Protein AF-A0A537BJ10-F1 (afdb_monomer_lite)

Secondary structure (DSSP, 8-state):
-----HHHHHHHHHHHHTT----PPP-TTEEEE-SS-GGGTS-EEE-SSTT-EEES--HHHHHHTT-EEEE----HHHHHHHHHHHHHT--GGGS-S--HHHHHHHTTT--TT-SSS-SHHHHHHHHHH---SHHHHHHH-

Radius of gyration: 24.63 Å; chains: 1; bounding box: 65×49×51 Å

Sequence (141 aa):
EHKIEPANQWCELAQRLRGFPRHLSQHVGGFVISRGPLAELVPMENAAMPERTVIQWDKDDLEALGLLKVDVLALGMLSAIRRALHFVGMKMQDVPVEDPAVYAMIQKADTVGVFQIESRAQMSMLPRLRPENFYDLVIEV

Foldseek 3Di:
DPPPDVVNVVVVVCVVCVPPDPDDDDDAQKDWDDPDDCVVVFDWDADPDPPDIDGPDDPVRCVVVVIDIDGDDPDVVVVVVVVVCVVVVHDPVRDDQDDQVVLVCQLCLVQCVPPPQVDPVNSVCSVVQSDRHPVSVVVSD

pLDDT: mean 90.71, std 7.61, range [47.28, 98.12]

Structure (mmCIF, N/CA/C/O backbone):
data_AF-A0A537BJ10-F1
#
_entry.id   AF-A0A537BJ10-F1
#
loop_
_atom_site.group_PDB
_atom_site.id
_atom_site.type_symbol
_atom_site.label_atom_id
_atom_site.label_alt_id
_atom_site.label_comp_id
_atom_site.label_asym_id
_atom_site.label_entity_id
_atom_site.label_seq_id
_atom_site.pdbx_PDB_ins_code
_atom_site.Cartn_x
_atom_site.Cartn_y
_atom_site.Cartn_z
_atom_site.occupancy
_atom_site.B_iso_or_equiv
_atom_site.auth_seq_id
_atom_site.auth_comp_id
_atom_site.auth_asym_id
_atom_site.auth_atom_id
_atom_site.pdbx_PDB_model_num
ATOM 1 N N . GLU A 1 1 ? 44.558 32.482 -15.022 1.00 47.28 1 GLU A N 1
ATOM 2 C CA . GLU A 1 1 ? 43.928 31.145 -15.042 1.00 47.28 1 GLU A CA 1
ATOM 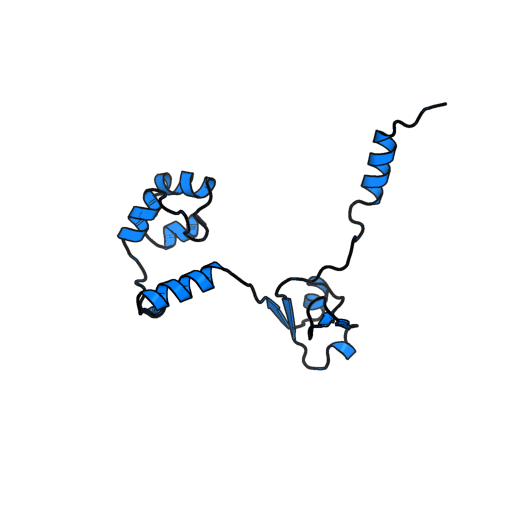3 C C . GLU A 1 1 ? 42.745 31.137 -14.082 1.00 47.28 1 GLU A C 1
ATOM 5 O O . GLU A 1 1 ? 42.942 31.294 -12.883 1.00 47.28 1 GLU A O 1
ATOM 10 N N . HIS A 1 2 ? 41.510 31.074 -14.588 1.00 60.34 2 HIS A N 1
ATOM 11 C CA . HIS A 1 2 ? 40.333 30.905 -13.730 1.00 60.34 2 HIS A CA 1
ATOM 12 C C . HIS A 1 2 ? 40.301 29.451 -13.255 1.00 60.34 2 HIS A C 1
ATOM 14 O O . HIS A 1 2 ? 39.997 28.553 -14.038 1.00 60.34 2 HIS A O 1
ATOM 20 N N . LYS A 1 3 ? 40.650 29.209 -11.986 1.00 62.62 3 LYS A N 1
ATOM 21 C CA . LYS A 1 3 ? 40.387 27.920 -11.341 1.00 62.62 3 LYS A CA 1
ATOM 22 C C . LYS A 1 3 ? 38.874 27.734 -11.333 1.00 62.62 3 LYS A C 1
ATOM 24 O O . LYS A 1 3 ? 38.181 28.428 -10.596 1.00 62.62 3 LYS A O 1
ATOM 29 N N . ILE A 1 4 ? 38.372 26.846 -12.186 1.00 63.09 4 ILE A N 1
ATOM 30 C CA . ILE A 1 4 ? 36.981 26.408 -12.120 1.00 63.09 4 ILE A CA 1
ATOM 31 C C . ILE A 1 4 ? 36.801 25.818 -10.725 1.00 63.09 4 ILE A C 1
ATOM 33 O O . ILE A 1 4 ? 37.467 24.849 -10.361 1.00 63.09 4 ILE A O 1
ATOM 37 N N . GLU A 1 5 ? 35.962 26.461 -9.919 1.00 79.06 5 GLU A N 1
ATOM 38 C CA . GLU A 1 5 ? 35.609 25.949 -8.604 1.00 79.06 5 GLU A CA 1
ATOM 39 C C . GLU A 1 5 ? 34.972 24.567 -8.793 1.00 79.06 5 GLU A C 1
ATOM 41 O O . GLU A 1 5 ? 34.015 24.457 -9.566 1.00 79.06 5 GLU A O 1
ATOM 46 N N . PRO A 1 6 ? 35.461 23.512 -8.116 1.00 82.75 6 PRO A N 1
ATOM 47 C CA . PRO A 1 6 ? 34.943 22.158 -8.294 1.00 82.75 6 PRO A CA 1
ATOM 48 C C . PRO A 1 6 ? 33.415 22.086 -8.187 1.00 82.75 6 PRO A C 1
ATOM 50 O O . PRO A 1 6 ? 32.783 21.358 -8.945 1.00 82.75 6 PRO A O 1
ATOM 53 N N . ALA A 1 7 ? 32.805 22.894 -7.313 1.00 87.25 7 ALA A N 1
ATOM 54 C CA . ALA A 1 7 ? 31.355 22.998 -7.163 1.00 87.25 7 ALA A CA 1
ATOM 55 C C . ALA A 1 7 ? 30.625 23.366 -8.471 1.00 87.25 7 ALA A C 1
ATOM 57 O O . ALA A 1 7 ? 29.598 22.767 -8.786 1.00 87.25 7 ALA A O 1
ATOM 58 N N . ASN A 1 8 ? 31.173 24.287 -9.268 1.00 90.06 8 ASN A N 1
ATOM 59 C CA . ASN A 1 8 ? 30.576 24.691 -10.544 1.00 90.06 8 ASN A CA 1
ATOM 60 C C . ASN A 1 8 ? 30.653 23.561 -11.576 1.00 90.06 8 ASN A C 1
ATOM 62 O O . ASN A 1 8 ? 29.678 23.299 -12.277 1.00 90.06 8 ASN A O 1
ATOM 66 N N . GLN A 1 9 ? 31.772 22.832 -11.601 1.00 91.31 9 GLN A N 1
ATOM 67 C CA . GLN A 1 9 ? 31.935 21.660 -12.459 1.00 91.31 9 GLN A CA 1
ATOM 68 C C . GLN A 1 9 ? 30.962 20.531 -12.073 1.00 91.31 9 GLN A C 1
ATOM 70 O O . GLN A 1 9 ? 30.352 19.913 -12.946 1.00 91.31 9 GLN A O 1
ATOM 75 N N . TRP A 1 10 ? 30.762 20.286 -10.774 1.00 93.50 10 TRP A N 1
ATOM 76 C CA . TRP A 1 10 ? 29.778 19.314 -10.284 1.00 93.50 10 TRP A CA 1
ATOM 77 C C . TRP A 1 10 ? 28.346 19.700 -10.657 1.00 93.50 10 TRP A C 1
ATOM 79 O O . TRP A 1 10 ? 27.596 18.845 -11.125 1.00 93.50 10 TRP A O 1
ATOM 89 N N . CYS A 1 11 ? 27.970 20.971 -10.496 1.00 94.69 11 CYS A N 1
ATOM 90 C CA . CYS A 1 11 ? 26.648 21.465 -10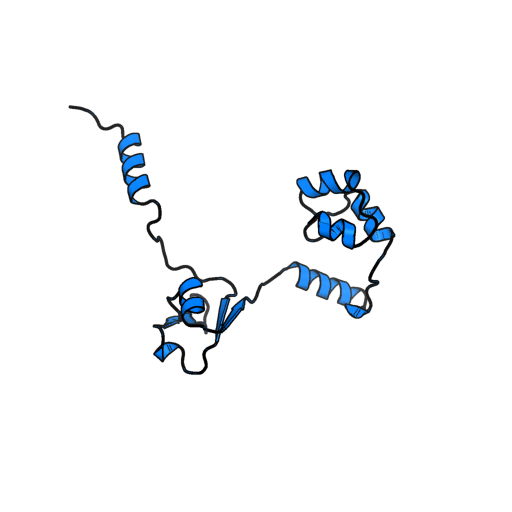.884 1.00 94.69 11 CYS A CA 1
ATOM 91 C C . CYS A 1 11 ? 26.387 21.301 -12.386 1.00 94.69 11 CYS A C 1
ATOM 93 O O . CYS A 1 11 ? 25.312 20.842 -12.768 1.00 94.69 11 CYS A O 1
ATOM 95 N N . GLU A 1 12 ? 27.365 21.622 -13.235 1.00 94.38 12 GLU A N 1
ATOM 96 C CA . GLU A 1 12 ? 27.240 21.472 -14.687 1.00 94.38 12 GLU A CA 1
ATOM 97 C C . GLU A 1 12 ? 27.059 20.000 -15.094 1.00 94.38 12 GLU A C 1
ATOM 99 O O . GLU A 1 12 ? 26.155 19.664 -15.863 1.00 94.38 12 GLU A O 1
ATOM 104 N N . LEU A 1 13 ? 27.868 19.095 -14.533 1.00 94.75 13 LEU A N 1
ATOM 105 C CA . LEU A 1 13 ? 27.743 17.656 -14.785 1.00 94.75 13 LEU A CA 1
ATOM 106 C C . LEU A 1 13 ? 26.415 17.095 -14.259 1.00 94.75 13 LEU A C 1
ATOM 108 O O . LEU A 1 13 ? 25.758 16.322 -14.956 1.00 94.75 13 LEU A O 1
ATOM 112 N N . ALA A 1 14 ? 25.984 17.509 -13.066 1.00 94.75 14 ALA A N 1
ATOM 113 C CA . ALA A 1 14 ? 24.710 17.090 -12.489 1.00 94.75 14 ALA A CA 1
ATOM 114 C C . ALA A 1 14 ? 23.517 17.551 -13.339 1.00 94.75 14 ALA A C 1
ATOM 116 O O . ALA A 1 14 ? 22.579 16.783 -13.539 1.00 94.75 14 ALA A O 1
ATOM 117 N N . GLN A 1 15 ? 23.561 18.772 -13.884 1.00 94.75 15 GLN A N 1
ATOM 118 C CA . GLN A 1 15 ? 22.527 19.268 -14.795 1.00 94.75 15 GLN A CA 1
ATOM 119 C C . GLN A 1 15 ? 22.478 18.464 -16.094 1.00 94.75 15 GLN A C 1
ATOM 121 O O . GLN A 1 15 ? 21.387 18.123 -16.544 1.00 94.75 15 GLN A O 1
ATOM 126 N N . ARG A 1 16 ? 23.635 18.102 -16.661 1.00 93.62 16 ARG A N 1
ATOM 127 C CA . ARG A 1 16 ? 23.705 17.263 -17.870 1.00 93.62 16 ARG A CA 1
ATOM 128 C C . ARG A 1 16 ? 23.182 15.844 -17.650 1.00 93.62 16 ARG A C 1
ATOM 130 O O . ARG A 1 16 ? 22.632 15.256 -18.572 1.00 93.62 16 ARG A O 1
ATOM 137 N N . LEU A 1 17 ? 23.348 15.297 -16.447 1.00 94.12 17 LEU A N 1
ATOM 138 C CA . LEU A 1 17 ? 22.878 13.953 -16.090 1.00 94.12 17 LEU A CA 1
ATOM 139 C C . LEU A 1 17 ? 21.427 13.925 -15.588 1.00 94.12 17 LEU A C 1
ATOM 141 O O . LEU A 1 17 ? 20.849 12.849 -15.430 1.00 94.12 17 LEU A O 1
ATOM 145 N N . ARG A 1 18 ? 20.818 15.084 -15.315 1.00 93.62 18 ARG A N 1
ATOM 146 C CA . ARG A 1 18 ? 19.453 15.161 -14.792 1.00 93.62 18 ARG A CA 1
ATOM 147 C C . ARG A 1 18 ? 18.461 14.618 -15.821 1.00 93.62 18 ARG A C 1
ATOM 149 O O . ARG A 1 18 ? 18.341 15.148 -16.917 1.00 93.62 18 ARG A O 1
ATOM 156 N N . GLY A 1 19 ? 17.711 13.589 -15.429 1.00 89.25 19 GLY A N 1
ATOM 157 C CA . GLY A 1 19 ? 16.721 12.933 -16.289 1.00 89.25 19 GLY A CA 1
ATOM 158 C C . GLY A 1 19 ? 17.297 11.841 -17.191 1.00 89.25 19 GLY A C 1
ATOM 159 O O . GLY A 1 19 ? 16.526 11.155 -17.855 1.00 89.25 19 GLY A O 1
ATOM 160 N N . PHE A 1 20 ? 18.618 11.628 -17.191 1.00 92.19 20 PHE A N 1
ATOM 161 C CA . PHE A 1 20 ? 19.205 10.511 -17.921 1.00 92.19 20 PHE A CA 1
ATOM 162 C C . PHE A 1 20 ? 18.823 9.179 -17.241 1.00 92.19 20 PHE A C 1
ATOM 164 O O . PHE A 1 20 ? 18.990 9.059 -16.019 1.00 92.19 20 PHE A O 1
ATOM 171 N N . PRO A 1 21 ? 18.316 8.172 -17.980 1.00 88.44 21 PRO A N 1
ATOM 172 C CA . PRO A 1 21 ? 17.949 6.884 -17.401 1.00 88.44 21 PRO A CA 1
ATOM 173 C C . PRO A 1 21 ? 19.157 6.207 -16.749 1.00 88.44 21 PRO A C 1
ATOM 175 O O . PRO A 1 21 ? 20.209 6.053 -17.367 1.00 88.44 21 PRO A O 1
ATOM 178 N N . ARG A 1 22 ? 19.016 5.791 -15.486 1.00 88.12 22 ARG A N 1
ATOM 179 C CA . ARG A 1 22 ? 20.102 5.127 -14.746 1.00 88.12 22 ARG A CA 1
ATOM 180 C C . ARG A 1 22 ? 20.126 3.615 -14.965 1.00 88.12 22 ARG A C 1
ATOM 182 O O . ARG A 1 22 ? 21.199 3.028 -15.013 1.00 88.12 22 ARG A O 1
ATOM 189 N N . HIS A 1 23 ? 18.956 2.986 -14.994 1.00 83.62 23 HIS A N 1
ATOM 190 C CA . HIS A 1 23 ? 18.768 1.548 -15.186 1.00 83.62 23 HIS A CA 1
ATOM 191 C C . HIS A 1 23 ? 17.305 1.267 -15.538 1.00 83.62 23 HIS A C 1
ATOM 193 O O . HIS A 1 23 ? 16.426 2.064 -15.204 1.00 83.62 23 HIS A O 1
ATOM 199 N N . LEU A 1 24 ? 17.052 0.116 -16.162 1.00 80.06 24 LEU A N 1
ATOM 200 C CA . LEU A 1 24 ? 15.707 -0.430 -16.311 1.00 80.06 24 LEU A CA 1
ATOM 201 C C . LEU A 1 24 ? 15.253 -0.977 -14.953 1.00 80.06 24 LEU A C 1
ATOM 203 O O . LEU A 1 24 ? 15.908 -1.835 -14.361 1.00 80.06 24 LEU A O 1
ATOM 207 N N . SER A 1 25 ? 14.163 -0.424 -14.429 1.00 78.69 25 SER A N 1
ATOM 208 C CA . SER A 1 25 ? 13.516 -0.895 -13.204 1.00 78.69 25 SER A CA 1
ATOM 209 C C . SER A 1 25 ? 12.256 -1.674 -13.549 1.00 78.69 25 SER A C 1
ATOM 211 O O . SER A 1 25 ? 11.548 -1.338 -14.492 1.00 78.69 25 SER A O 1
ATOM 213 N N . GLN A 1 26 ? 11.948 -2.690 -12.750 1.00 80.38 26 GLN A N 1
ATOM 214 C CA . GLN A 1 26 ? 10.727 -3.476 -12.907 1.00 80.38 26 GLN A CA 1
ATOM 215 C C . GLN A 1 26 ? 9.578 -2.797 -12.152 1.00 80.38 26 GLN A C 1
ATOM 217 O O . GLN A 1 26 ? 9.727 -2.448 -10.978 1.00 80.38 26 GLN A O 1
ATOM 222 N N . HIS A 1 27 ? 8.421 -2.632 -12.798 1.00 79.00 27 HIS A N 1
ATOM 223 C CA . HIS A 1 27 ? 7.218 -2.163 -12.112 1.00 79.00 27 HIS A CA 1
ATOM 224 C C . HIS A 1 27 ? 6.676 -3.274 -11.209 1.00 79.00 27 HIS A C 1
ATOM 226 O O . HIS A 1 27 ? 6.224 -4.320 -11.677 1.00 79.00 27 HIS A O 1
ATOM 232 N N . VAL A 1 28 ? 6.738 -3.060 -9.895 1.00 68.81 28 VAL A N 1
ATOM 233 C CA . VAL A 1 28 ? 6.290 -4.058 -8.922 1.00 68.81 28 VAL A CA 1
ATOM 234 C C . VAL A 1 28 ? 4.779 -4.241 -9.046 1.00 68.81 28 VAL A C 1
ATOM 236 O O . VAL A 1 28 ? 4.014 -3.318 -8.789 1.00 68.81 28 VAL A O 1
ATOM 239 N N . GLY A 1 29 ? 4.362 -5.451 -9.416 1.00 74.88 29 GLY A N 1
ATOM 240 C CA . GLY A 1 29 ? 2.953 -5.836 -9.484 1.00 74.88 29 GLY A CA 1
ATOM 241 C C . GLY A 1 29 ? 2.286 -5.630 -10.843 1.00 74.88 29 GLY A C 1
ATOM 242 O O . GLY A 1 29 ? 1.177 -6.114 -11.007 1.00 74.88 29 GLY A O 1
ATOM 243 N N . GLY A 1 30 ? 2.930 -4.991 -11.823 1.00 86.06 30 GLY A N 1
ATOM 244 C CA . GLY A 1 30 ? 2.349 -4.835 -13.160 1.00 86.06 30 GLY A CA 1
ATOM 245 C C . GLY A 1 30 ? 2.431 -6.114 -13.986 1.00 86.06 30 GLY A C 1
ATOM 246 O O . GLY A 1 30 ? 3.521 -6.637 -14.209 1.00 86.06 30 GLY A O 1
ATOM 247 N N . PHE A 1 31 ? 1.292 -6.588 -14.478 1.00 89.38 31 PHE A N 1
ATOM 248 C CA . PHE A 1 31 ? 1.194 -7.695 -15.425 1.00 89.38 31 PHE A CA 1
ATOM 249 C C . PHE A 1 31 ? 0.554 -7.220 -16.721 1.00 89.38 31 PHE A C 1
ATOM 251 O O . PHE A 1 31 ? -0.392 -6.431 -16.707 1.00 89.38 31 PHE A O 1
ATOM 258 N N . VAL A 1 32 ? 1.059 -7.735 -17.837 1.00 90.62 32 VAL A N 1
ATOM 259 C CA . VAL A 1 32 ? 0.542 -7.446 -19.175 1.00 90.62 32 VAL A CA 1
ATOM 260 C C . VAL A 1 32 ? -0.035 -8.721 -19.758 1.00 90.62 32 VAL A C 1
ATOM 262 O O . VAL A 1 32 ? 0.588 -9.781 -19.688 1.00 90.62 32 VAL A O 1
ATOM 265 N N . ILE A 1 33 ? -1.233 -8.614 -20.322 1.00 90.25 33 ILE A N 1
ATOM 266 C CA . ILE A 1 33 ? -1.945 -9.720 -20.950 1.00 90.25 33 ILE A CA 1
ATOM 267 C C . ILE A 1 33 ? -2.215 -9.341 -22.406 1.00 90.25 33 ILE A C 1
ATOM 269 O O . ILE A 1 33 ? -2.846 -8.326 -22.700 1.00 90.25 33 ILE A O 1
ATOM 273 N N . SER A 1 34 ? -1.752 -10.187 -23.321 1.00 90.75 34 SER A N 1
ATOM 274 C CA . SER A 1 34 ? -1.976 -10.074 -24.762 1.00 90.75 34 SER A CA 1
ATOM 275 C C . SER A 1 34 ? -2.748 -11.282 -25.291 1.00 90.75 34 SER A C 1
ATOM 277 O O . SER A 1 34 ? -2.774 -12.351 -24.684 1.00 90.75 34 SER A O 1
ATOM 279 N N . ARG A 1 35 ? -3.384 -11.121 -26.458 1.00 89.56 35 ARG A N 1
ATOM 280 C CA . ARG A 1 35 ? -4.119 -12.205 -27.134 1.00 89.56 35 ARG A CA 1
ATOM 281 C C . ARG A 1 35 ? -3.192 -13.297 -27.687 1.00 89.56 35 ARG A C 1
ATOM 283 O O . ARG A 1 35 ? -3.572 -14.463 -27.695 1.00 89.56 35 ARG A O 1
ATOM 290 N N . GLY A 1 36 ? -2.030 -12.900 -28.202 1.00 90.50 36 GLY A N 1
ATOM 291 C CA . GLY A 1 36 ? -0.989 -13.786 -28.731 1.00 90.50 36 GLY A CA 1
ATOM 292 C C . GLY A 1 36 ? 0.308 -13.679 -27.925 1.00 90.50 36 GLY A C 1
ATOM 293 O O . GLY A 1 36 ? 0.346 -12.924 -26.950 1.00 90.50 36 GLY A O 1
ATOM 294 N N . PRO A 1 37 ? 1.366 -14.412 -28.305 1.00 91.75 37 PRO A N 1
ATOM 295 C CA . PRO A 1 37 ? 2.648 -14.380 -27.605 1.00 91.75 37 PRO A CA 1
ATOM 296 C C . PRO A 1 37 ? 3.236 -12.962 -27.525 1.00 91.75 37 PRO A C 1
ATOM 298 O O . PRO A 1 37 ? 3.421 -12.305 -28.545 1.00 91.75 37 PRO A O 1
ATOM 301 N N . LEU A 1 38 ? 3.578 -12.492 -26.317 1.00 90.69 38 LEU A N 1
ATOM 302 C CA . LEU A 1 38 ? 4.172 -11.156 -26.120 1.00 90.69 38 LEU A CA 1
ATOM 303 C C . LEU A 1 38 ? 5.499 -10.979 -26.871 1.00 90.69 38 LEU A C 1
ATOM 305 O O . LEU A 1 38 ? 5.785 -9.884 -27.342 1.00 90.69 38 LEU A O 1
ATOM 309 N N . ALA A 1 39 ? 6.271 -12.057 -27.031 1.00 91.00 39 ALA A N 1
ATOM 310 C CA . ALA A 1 39 ? 7.550 -12.047 -27.739 1.00 91.00 39 ALA A CA 1
ATOM 311 C C . ALA A 1 39 ? 7.432 -11.701 -29.238 1.00 91.00 39 ALA A C 1
ATOM 313 O O . ALA A 1 39 ? 8.432 -11.344 -29.853 1.00 91.00 39 ALA A O 1
ATOM 314 N N . GLU A 1 40 ? 6.234 -11.792 -29.830 1.00 92.25 40 GLU A N 1
ATOM 315 C CA . GLU A 1 40 ? 5.976 -11.339 -31.206 1.00 92.25 40 GLU A CA 1
ATOM 316 C C . GLU A 1 40 ? 5.745 -9.821 -31.293 1.00 92.25 40 GLU A C 1
ATOM 318 O O . GLU A 1 40 ? 5.826 -9.248 -32.377 1.00 92.25 40 GLU A O 1
ATOM 323 N N . LEU A 1 41 ? 5.458 -9.167 -30.161 1.00 88.69 41 LEU A N 1
ATOM 324 C CA . LEU A 1 41 ? 5.165 -7.735 -30.074 1.00 88.69 41 LEU A CA 1
ATOM 325 C C . LEU A 1 41 ? 6.362 -6.940 -29.548 1.00 88.69 41 LEU A C 1
ATOM 327 O O . LEU A 1 41 ? 6.682 -5.884 -30.087 1.00 88.69 41 LEU A O 1
ATOM 331 N N . VAL A 1 42 ? 7.021 -7.442 -28.499 1.00 90.75 42 VAL A N 1
ATOM 332 C CA . VAL A 1 42 ? 8.086 -6.735 -27.780 1.00 90.75 42 VAL A CA 1
ATOM 333 C C . VAL A 1 42 ? 9.167 -7.708 -27.303 1.00 90.75 42 VAL A C 1
ATOM 335 O O . VAL A 1 42 ? 8.844 -8.813 -26.858 1.00 90.75 42 VAL A O 1
ATOM 338 N N . PRO A 1 43 ? 10.456 -7.317 -27.343 1.00 91.12 43 PRO A N 1
ATOM 339 C CA . PRO A 1 43 ? 11.517 -8.091 -26.717 1.00 91.12 43 PRO A CA 1
ATOM 340 C C . PRO A 1 43 ? 11.236 -8.342 -25.232 1.00 91.12 43 PRO A C 1
ATOM 342 O O . PRO A 1 43 ? 10.864 -7.434 -24.484 1.00 91.12 43 PRO A O 1
ATOM 345 N N . MET A 1 44 ? 11.448 -9.589 -24.817 1.00 91.12 44 MET A N 1
ATOM 346 C CA . MET A 1 44 ? 11.302 -10.032 -23.435 1.00 91.12 44 MET A CA 1
ATOM 347 C C . MET A 1 44 ? 12.669 -10.387 -22.857 1.00 91.12 44 MET A C 1
ATOM 349 O O . MET A 1 44 ? 13.512 -10.961 -23.547 1.00 91.12 44 MET A O 1
ATOM 353 N N . GLU A 1 45 ? 12.867 -10.103 -21.577 1.00 90.50 45 GLU A N 1
ATOM 354 C CA . GLU A 1 45 ? 14.058 -10.505 -20.830 1.00 90.50 45 GLU A CA 1
ATOM 355 C C . GLU A 1 45 ? 13.676 -11.204 -19.525 1.00 90.50 45 GLU A C 1
ATOM 357 O O . GLU A 1 45 ? 12.573 -11.026 -19.000 1.00 90.50 45 GLU A O 1
ATOM 362 N N . ASN A 1 46 ? 14.588 -12.017 -18.992 1.00 91.12 46 ASN A N 1
ATOM 363 C CA . ASN A 1 46 ? 14.385 -12.641 -17.690 1.00 91.12 46 ASN A CA 1
ATOM 364 C C . ASN A 1 46 ? 14.435 -11.576 -16.594 1.00 91.12 46 ASN A C 1
ATOM 366 O O . ASN A 1 46 ? 15.364 -10.771 -16.527 1.00 91.12 46 ASN A O 1
ATOM 370 N N . ALA A 1 47 ? 13.441 -11.600 -15.714 1.00 87.81 47 ALA A N 1
ATOM 371 C CA . ALA A 1 47 ? 13.408 -10.742 -14.547 1.00 87.81 47 ALA A CA 1
ATOM 372 C C . ALA A 1 47 ? 14.432 -11.211 -13.499 1.00 87.81 47 ALA A C 1
ATOM 374 O O . ALA A 1 47 ? 14.961 -12.320 -13.545 1.00 87.81 47 ALA A O 1
ATOM 375 N N . ALA A 1 48 ? 14.658 -10.374 -12.487 1.00 85.94 48 ALA A N 1
ATOM 376 C CA . ALA A 1 48 ? 15.551 -10.705 -11.372 1.00 85.94 48 ALA A CA 1
ATOM 377 C C . ALA A 1 48 ? 15.047 -11.893 -10.526 1.00 85.94 48 ALA A C 1
ATOM 379 O O . ALA A 1 48 ? 15.838 -12.584 -9.887 1.00 85.94 48 ALA A O 1
ATOM 380 N N . MET A 1 49 ? 13.730 -12.118 -10.499 1.00 85.94 49 MET A N 1
ATOM 381 C CA . MET A 1 49 ? 13.114 -13.245 -9.803 1.00 85.94 49 MET A CA 1
ATOM 382 C C . MET A 1 49 ? 13.015 -14.454 -10.749 1.00 85.94 49 MET A C 1
ATOM 384 O O . MET A 1 49 ? 12.565 -14.269 -11.881 1.00 85.94 49 MET A O 1
ATOM 388 N N . PRO A 1 50 ? 13.370 -15.676 -10.301 1.00 89.62 50 PRO A N 1
ATOM 389 C CA . PRO A 1 50 ? 13.252 -16.881 -11.120 1.00 89.62 50 PRO A CA 1
ATOM 390 C C . PRO A 1 50 ? 11.840 -17.082 -11.677 1.00 89.62 50 PRO A C 1
ATOM 392 O O . PRO A 1 50 ? 10.858 -16.717 -11.025 1.00 89.62 50 PRO A O 1
ATOM 395 N N . GLU A 1 51 ? 11.755 -17.693 -12.861 1.00 90.00 51 GLU A N 1
ATOM 396 C CA . GLU A 1 51 ? 10.491 -18.006 -13.550 1.00 90.00 51 GLU A CA 1
ATOM 397 C C . GLU A 1 51 ? 9.630 -16.772 -13.881 1.00 90.00 51 GLU A C 1
ATOM 399 O O . GLU A 1 51 ? 8.406 -16.857 -13.991 1.00 90.00 51 GLU A O 1
ATOM 404 N N . ARG A 1 52 ? 10.252 -15.596 -14.025 1.00 89.38 52 ARG A N 1
ATOM 405 C CA . ARG A 1 52 ? 9.573 -14.367 -14.445 1.00 89.38 52 ARG A CA 1
ATOM 406 C C . ARG A 1 52 ? 10.300 -13.699 -15.598 1.00 89.38 52 ARG A C 1
ATOM 408 O O . ARG A 1 52 ? 11.526 -13.696 -15.665 1.00 89.38 52 ARG A O 1
ATOM 415 N N . THR A 1 53 ? 9.520 -13.064 -16.460 1.00 91.25 53 THR A N 1
ATOM 416 C CA . THR A 1 53 ? 9.996 -12.265 -17.589 1.00 91.25 53 THR A CA 1
ATOM 417 C C . THR A 1 53 ? 9.418 -10.862 -17.515 1.00 91.25 53 THR A C 1
ATOM 419 O O . THR A 1 53 ? 8.305 -10.682 -17.016 1.00 91.25 53 THR A O 1
ATOM 422 N N . VAL A 1 54 ? 10.137 -9.885 -18.053 1.00 91.81 54 VAL A N 1
ATOM 423 C CA . VAL A 1 54 ? 9.657 -8.512 -18.226 1.00 91.81 54 VAL A CA 1
ATOM 424 C C . VAL A 1 54 ? 9.760 -8.082 -19.685 1.00 91.81 54 VAL A C 1
ATOM 426 O O . VAL A 1 54 ? 10.540 -8.638 -20.458 1.00 91.81 54 VAL A O 1
ATOM 429 N N . ILE A 1 55 ? 8.935 -7.108 -20.052 1.00 91.50 55 ILE A N 1
ATOM 430 C CA . ILE A 1 55 ? 8.969 -6.430 -21.350 1.00 91.50 55 ILE A CA 1
ATOM 431 C C . ILE A 1 55 ? 9.647 -5.067 -21.187 1.00 91.50 55 ILE A C 1
ATOM 433 O O . ILE A 1 55 ? 9.700 -4.534 -20.079 1.00 91.50 55 ILE A O 1
ATOM 437 N N . GLN A 1 56 ? 10.142 -4.497 -22.284 1.00 89.12 56 GLN A N 1
ATOM 438 C CA . GLN A 1 56 ? 10.881 -3.225 -22.247 1.00 89.12 56 GLN A CA 1
ATOM 439 C C . GLN A 1 56 ? 9.999 -1.971 -22.338 1.00 89.12 56 GLN A C 1
ATOM 441 O O . GLN A 1 56 ? 10.489 -0.873 -22.092 1.00 89.12 56 GLN A O 1
ATOM 446 N N . TRP A 1 57 ? 8.725 -2.133 -22.694 1.00 89.12 57 TRP A N 1
ATOM 447 C CA . TRP A 1 57 ? 7.762 -1.038 -22.801 1.00 89.12 57 TRP A CA 1
ATOM 448 C C . TRP A 1 57 ? 7.265 -0.568 -21.441 1.00 89.12 57 TRP A C 1
ATOM 450 O O . TRP A 1 57 ? 7.078 -1.371 -20.520 1.00 89.12 57 TRP A O 1
ATOM 460 N N . ASP A 1 58 ? 7.032 0.737 -21.336 1.00 85.94 58 ASP A N 1
ATOM 461 C CA . ASP A 1 58 ? 6.474 1.345 -20.136 1.00 85.94 58 ASP A CA 1
ATOM 462 C C . ASP A 1 58 ? 4.934 1.376 -20.162 1.00 85.94 58 ASP A C 1
ATOM 464 O O . ASP A 1 58 ? 4.275 0.750 -20.992 1.00 85.94 58 ASP A O 1
ATOM 468 N N . LYS A 1 59 ? 4.330 2.052 -19.181 1.00 84.06 59 LYS A N 1
ATOM 469 C CA . LYS A 1 59 ? 2.871 2.130 -19.057 1.00 84.06 59 LYS A CA 1
ATOM 470 C C . LYS A 1 59 ? 2.229 2.829 -20.263 1.00 84.06 59 LYS A C 1
ATOM 472 O O . LYS A 1 59 ? 1.162 2.392 -20.692 1.00 84.06 59 LYS A O 1
ATOM 477 N N . ASP A 1 60 ? 2.844 3.896 -20.758 1.00 85.69 60 ASP A N 1
ATOM 478 C CA . ASP A 1 60 ? 2.250 4.754 -21.780 1.00 85.69 60 ASP A CA 1
ATOM 479 C C . ASP A 1 60 ? 2.294 4.044 -23.143 1.00 85.69 60 ASP A C 1
ATOM 481 O O . ASP A 1 60 ? 1.317 4.073 -23.896 1.00 85.69 60 ASP A O 1
ATOM 485 N N . ASP A 1 61 ? 3.366 3.289 -23.404 1.00 88.31 61 ASP A N 1
ATOM 486 C CA . ASP A 1 61 ? 3.476 2.391 -24.560 1.00 88.31 61 ASP A CA 1
ATOM 487 C C . ASP A 1 61 ? 2.372 1.315 -24.565 1.00 88.31 61 ASP A C 1
ATOM 489 O O . ASP A 1 61 ? 1.736 1.050 -25.590 1.00 88.31 61 ASP A O 1
ATOM 493 N N . LEU A 1 62 ? 2.114 0.689 -23.410 1.00 86.56 62 LEU A N 1
ATOM 494 C CA . LEU A 1 62 ? 1.083 -0.346 -23.270 1.00 86.56 62 LEU A CA 1
ATOM 495 C C . LEU A 1 62 ? -0.326 0.194 -23.518 1.00 86.56 62 LEU A C 1
ATOM 497 O O . LEU A 1 62 ? -1.146 -0.481 -24.149 1.00 86.56 62 LEU A O 1
ATOM 501 N N . GLU A 1 63 ? -0.601 1.401 -23.024 1.00 85.00 63 GLU A N 1
ATOM 502 C CA . GLU A 1 63 ? -1.875 2.086 -23.220 1.00 85.00 63 GLU A CA 1
ATOM 503 C C . GLU A 1 63 ? -2.082 2.454 -24.695 1.00 85.00 63 GLU A C 1
ATOM 505 O O . GLU A 1 63 ? -3.148 2.177 -25.249 1.00 85.00 63 GLU A O 1
ATOM 510 N N . ALA A 1 64 ? -1.045 2.968 -25.366 1.00 87.69 64 ALA A N 1
ATOM 511 C CA . ALA A 1 64 ? -1.091 3.297 -26.792 1.00 87.69 64 ALA A CA 1
ATOM 512 C C . ALA A 1 64 ? -1.386 2.076 -27.685 1.00 87.69 64 ALA A C 1
ATOM 514 O O . ALA A 1 64 ? -2.028 2.205 -28.729 1.00 87.69 64 ALA A O 1
ATOM 515 N N . LEU A 1 65 ? -0.950 0.885 -27.266 1.00 86.94 65 LEU A N 1
ATOM 516 C CA . LEU A 1 65 ? -1.186 -0.378 -27.970 1.00 86.94 65 LEU A CA 1
ATOM 517 C C . LEU A 1 65 ? -2.495 -1.076 -27.569 1.00 86.94 65 LEU A C 1
ATOM 519 O O . LEU A 1 65 ? -2.829 -2.120 -28.134 1.00 86.94 65 LEU A O 1
ATOM 523 N N . GLY A 1 66 ? -3.239 -0.525 -26.604 1.00 85.81 66 GLY A N 1
ATOM 524 C CA . GLY A 1 66 ? -4.485 -1.111 -26.108 1.00 85.81 66 GLY A CA 1
ATOM 525 C C . GLY A 1 66 ? -4.289 -2.465 -25.421 1.00 85.81 66 GLY A C 1
ATOM 526 O O . GLY A 1 66 ? -5.184 -3.314 -25.461 1.00 85.81 66 GLY A O 1
ATOM 527 N N . LEU A 1 67 ? -3.116 -2.701 -24.826 1.00 88.75 67 LEU A N 1
ATOM 528 C CA . LEU A 1 67 ? -2.827 -3.941 -24.112 1.00 88.75 67 LEU A CA 1
ATOM 529 C C . LEU A 1 67 ? -3.470 -3.934 -22.723 1.00 88.75 67 LEU A C 1
ATOM 531 O O . LEU A 1 67 ? -3.503 -2.919 -22.026 1.00 88.75 67 LEU A O 1
ATOM 535 N N . LEU A 1 68 ? -3.969 -5.097 -22.296 1.00 89.12 68 LEU A N 1
ATOM 536 C CA . LEU A 1 68 ? -4.561 -5.234 -20.973 1.00 89.12 68 LEU A CA 1
ATOM 537 C C . LEU A 1 68 ? -3.451 -5.249 -19.920 1.00 89.12 68 LEU A C 1
ATOM 539 O O . LEU A 1 68 ? -2.623 -6.161 -19.886 1.00 89.12 68 LEU A O 1
ATOM 543 N N . LYS A 1 69 ? -3.487 -4.262 -19.027 1.00 88.62 69 LYS A N 1
ATOM 544 C CA . LYS A 1 69 ? -2.620 -4.172 -17.853 1.00 88.62 69 LYS A CA 1
ATOM 545 C C . LYS A 1 69 ? -3.411 -4.502 -16.589 1.00 88.62 69 LYS A C 1
ATOM 547 O O . LYS A 1 69 ? -4.507 -3.981 -16.389 1.00 88.62 69 LYS A O 1
ATOM 552 N N . VAL A 1 70 ? -2.833 -5.320 -15.715 1.00 88.75 70 VAL A N 1
ATOM 553 C CA . VAL A 1 70 ? -3.366 -5.609 -14.377 1.00 88.75 70 VAL A CA 1
ATOM 554 C C . VAL A 1 70 ? -2.293 -5.321 -13.337 1.00 88.75 70 VAL A C 1
ATOM 556 O O . VAL A 1 70 ? -1.205 -5.886 -13.405 1.00 88.75 70 VAL A O 1
ATOM 559 N N . ASP A 1 71 ? -2.614 -4.483 -12.351 1.00 88.38 71 ASP A N 1
ATOM 560 C CA . ASP A 1 71 ? -1.726 -4.211 -11.222 1.00 88.38 71 ASP A CA 1
ATOM 561 C C . ASP A 1 71 ? -2.104 -5.079 -10.015 1.00 88.38 71 ASP A C 1
ATOM 563 O O . ASP A 1 71 ? -3.181 -4.965 -9.431 1.00 88.38 71 ASP A O 1
ATOM 567 N N . VAL A 1 72 ? -1.187 -5.959 -9.625 1.00 86.69 72 VAL A N 1
ATOM 568 C CA . VAL A 1 72 ? -1.274 -6.816 -8.444 1.00 86.69 72 VAL A CA 1
ATOM 569 C C . VAL A 1 72 ? -0.559 -6.122 -7.291 1.00 86.69 72 VAL A C 1
ATOM 571 O O . VAL A 1 72 ? 0.647 -6.274 -7.079 1.00 86.69 72 VAL A O 1
ATOM 574 N N . LEU A 1 73 ? -1.326 -5.339 -6.537 1.00 88.19 73 LEU A N 1
ATOM 575 C CA . LEU A 1 73 ? -0.823 -4.590 -5.391 1.00 88.19 73 LEU A CA 1
ATOM 576 C C . LEU A 1 73 ? -0.754 -5.477 -4.142 1.00 88.19 73 LEU A C 1
ATOM 578 O O . LEU A 1 73 ? -1.753 -6.030 -3.681 1.00 88.19 73 LEU A O 1
ATOM 582 N N . ALA A 1 74 ? 0.433 -5.571 -3.546 1.00 85.81 74 ALA A N 1
ATOM 583 C CA . ALA A 1 74 ? 0.637 -6.271 -2.283 1.00 85.81 74 ALA A CA 1
ATOM 584 C C . ALA A 1 74 ? 0.327 -5.347 -1.091 1.00 85.81 74 ALA A C 1
ATOM 586 O O . ALA A 1 74 ? 1.231 -4.834 -0.431 1.00 85.81 74 ALA A O 1
ATOM 587 N N . LEU A 1 75 ? -0.960 -5.125 -0.799 1.00 91.81 75 LEU A N 1
ATOM 588 C CA . LEU A 1 75 ? -1.367 -4.302 0.342 1.00 91.81 75 LEU A CA 1
ATOM 589 C C . LEU A 1 75 ? -1.338 -5.116 1.647 1.00 91.81 75 LEU A C 1
ATOM 591 O O . LEU A 1 75 ? -2.203 -5.959 1.900 1.00 91.81 75 LEU A O 1
ATOM 595 N N . GLY A 1 76 ? -0.349 -4.845 2.504 1.00 93.00 76 GLY A N 1
ATOM 596 C CA . GLY A 1 76 ? -0.141 -5.568 3.767 1.00 93.00 76 GLY A CA 1
ATOM 597 C C . GLY A 1 76 ? -1.365 -5.576 4.692 1.00 93.00 76 GLY A C 1
ATOM 598 O O . GLY A 1 76 ? -1.640 -6.591 5.338 1.00 93.00 76 GLY A O 1
ATOM 599 N N . MET A 1 77 ? -2.156 -4.498 4.684 1.00 94.56 77 MET A N 1
ATOM 600 C CA . MET A 1 77 ? -3.362 -4.389 5.510 1.00 94.56 77 MET A CA 1
ATOM 601 C C . MET A 1 77 ? -4.468 -5.364 5.118 1.00 94.56 77 MET A C 1
ATOM 603 O O . MET A 1 77 ? -5.134 -5.887 6.006 1.00 94.56 77 MET A O 1
ATOM 607 N N . LEU A 1 78 ? -4.598 -5.737 3.841 1.00 94.94 78 LEU A N 1
ATOM 608 C CA . LEU A 1 78 ? -5.544 -6.789 3.446 1.00 94.94 78 LEU A CA 1
ATOM 609 C C . LEU A 1 78 ? -5.161 -8.143 4.060 1.00 94.94 78 LEU A C 1
ATOM 611 O O . LEU A 1 78 ? -6.022 -8.918 4.475 1.00 94.94 78 LEU A O 1
ATOM 615 N N . SER A 1 79 ? -3.859 -8.420 4.190 1.00 95.19 79 SER A N 1
ATOM 616 C CA . SER A 1 79 ? -3.386 -9.618 4.893 1.00 95.19 79 SER A CA 1
ATOM 617 C C . SER A 1 79 ? -3.604 -9.535 6.405 1.00 95.19 79 SER A C 1
ATOM 619 O O . SER A 1 79 ? -3.884 -10.562 7.024 1.00 95.19 79 SER A O 1
ATOM 621 N N . ALA A 1 80 ? -3.490 -8.346 7.004 1.00 95.69 80 ALA A N 1
ATOM 622 C CA . ALA A 1 80 ? -3.794 -8.133 8.418 1.00 95.69 80 ALA A CA 1
ATOM 623 C C . ALA A 1 80 ? -5.285 -8.356 8.713 1.00 95.69 80 ALA A C 1
ATOM 625 O O . ALA A 1 80 ? -5.598 -9.156 9.592 1.00 95.69 80 ALA A O 1
ATOM 626 N N . ILE A 1 81 ? -6.181 -7.759 7.918 1.00 95.56 81 ILE A N 1
ATOM 627 C CA . ILE A 1 81 ? -7.640 -7.933 8.021 1.00 95.56 81 ILE A CA 1
ATOM 628 C C . ILE A 1 81 ? -8.014 -9.413 7.904 1.00 95.56 81 ILE A C 1
ATOM 630 O O . ILE A 1 81 ? -8.700 -9.943 8.773 1.00 95.56 81 ILE A O 1
ATOM 634 N N . ARG A 1 82 ? -7.492 -10.123 6.890 1.00 96.31 82 ARG A N 1
ATOM 635 C CA . ARG A 1 82 ? -7.736 -11.567 6.722 1.00 96.31 82 ARG A CA 1
ATOM 636 C C . ARG A 1 82 ? -7.360 -12.370 7.971 1.00 96.31 82 ARG A C 1
ATOM 638 O O . ARG A 1 82 ? -8.109 -13.258 8.369 1.00 96.31 82 ARG A O 1
ATOM 645 N N . ARG A 1 83 ? -6.198 -12.093 8.574 1.00 97.50 83 ARG A N 1
ATOM 646 C CA . ARG A 1 83 ? -5.746 -12.789 9.793 1.00 97.50 83 ARG A CA 1
ATOM 647 C C . ARG A 1 83 ? -6.606 -12.437 11.004 1.00 97.50 83 ARG A C 1
ATOM 649 O O . ARG A 1 83 ? -6.959 -13.339 11.752 1.00 97.50 83 ARG A O 1
ATOM 656 N N . ALA A 1 84 ? -6.956 -11.163 11.177 1.00 97.06 84 ALA A N 1
ATOM 657 C CA . ALA A 1 84 ? -7.808 -10.711 12.273 1.00 97.06 84 ALA A CA 1
ATOM 658 C C . ALA A 1 84 ? -9.186 -11.386 12.220 1.00 97.06 84 ALA A C 1
ATOM 660 O O . ALA A 1 84 ? -9.595 -12.002 13.199 1.00 97.06 84 ALA A O 1
ATOM 661 N N . LEU A 1 85 ? -9.837 -11.370 11.051 1.00 97.88 85 LEU A N 1
ATOM 662 C CA . LEU A 1 85 ? -11.117 -12.042 10.810 1.00 97.88 85 LEU A CA 1
ATOM 663 C C . LEU A 1 85 ? -11.041 -13.548 11.086 1.00 97.88 85 LEU A C 1
ATOM 665 O O . LEU A 1 85 ? -11.910 -14.098 11.758 1.00 97.88 85 LEU A O 1
ATOM 669 N N . HIS A 1 86 ? -9.962 -14.202 10.643 1.00 97.88 86 HIS A N 1
ATOM 670 C CA . HIS A 1 86 ? -9.725 -15.612 10.946 1.00 97.88 86 HIS A CA 1
ATOM 671 C C . HIS A 1 86 ? -9.633 -15.880 12.457 1.00 97.88 86 HIS A C 1
ATOM 673 O O . HIS A 1 86 ? -10.232 -16.841 12.932 1.00 97.88 86 HIS A O 1
ATOM 679 N N . PHE A 1 87 ? -8.932 -15.031 13.217 1.00 98.12 87 PHE A N 1
ATOM 680 C CA . PHE A 1 87 ? -8.798 -15.198 14.667 1.00 98.12 87 PHE A CA 1
ATOM 681 C C . PHE A 1 87 ? -10.112 -15.031 15.427 1.00 98.12 87 PHE A C 1
ATOM 683 O O . PHE A 1 87 ? -10.319 -15.723 16.420 1.00 98.12 87 PHE A O 1
ATOM 690 N N . VAL A 1 88 ? -10.998 -14.149 14.964 1.00 97.44 88 VAL A N 1
ATOM 691 C CA . VAL A 1 88 ? -12.308 -13.927 15.598 1.00 97.44 88 VAL A CA 1
ATOM 692 C C . VAL A 1 88 ? -13.419 -14.800 15.002 1.00 97.44 88 VAL A C 1
ATOM 694 O O . VAL A 1 88 ? -14.569 -14.688 15.410 1.00 97.44 88 VAL A O 1
ATOM 697 N N . GLY A 1 89 ? -13.094 -15.683 14.049 1.00 97.62 89 GLY A N 1
ATOM 698 C CA . GLY A 1 89 ? -14.056 -16.593 13.422 1.00 97.62 89 GLY A CA 1
ATOM 699 C C . GLY A 1 89 ? -15.096 -15.902 12.532 1.00 97.62 89 GLY A C 1
ATOM 700 O O . GLY A 1 89 ? -16.175 -16.452 12.331 1.00 97.62 89 GLY A O 1
ATOM 701 N N . MET A 1 90 ? -14.781 -14.720 11.998 1.00 97.50 90 MET A N 1
ATOM 702 C CA . MET A 1 90 ? -15.674 -13.928 11.146 1.00 97.50 90 MET A CA 1
ATOM 703 C C . MET A 1 90 ? -15.209 -13.931 9.688 1.00 97.50 90 MET A C 1
ATOM 705 O O . MET A 1 90 ? -14.036 -14.143 9.375 1.00 97.50 90 MET A O 1
ATOM 709 N N . LYS A 1 91 ? -16.136 -13.659 8.775 1.00 96.44 91 LYS A N 1
ATOM 710 C CA . LYS A 1 91 ? -15.867 -13.311 7.378 1.00 96.44 91 LYS A CA 1
ATOM 711 C C . LYS A 1 91 ? -16.101 -11.818 7.172 1.00 96.44 91 LYS A C 1
ATOM 713 O O . LYS A 1 91 ? -16.711 -11.150 7.998 1.00 96.44 91 LYS A O 1
ATOM 718 N N . MET A 1 92 ? -15.628 -11.290 6.045 1.00 95.12 92 MET A N 1
ATOM 719 C CA . MET A 1 92 ? -15.744 -9.859 5.743 1.00 95.12 92 MET A CA 1
ATOM 720 C C . MET A 1 92 ? -17.204 -9.384 5.750 1.00 95.12 92 MET A C 1
ATOM 722 O O . MET A 1 92 ? -17.499 -8.326 6.288 1.00 95.12 92 MET A O 1
ATOM 726 N N . GLN A 1 93 ? -18.121 -10.184 5.202 1.00 95.75 93 GLN A N 1
ATOM 727 C CA . GLN A 1 93 ? -19.551 -9.865 5.173 1.00 95.75 93 GLN A CA 1
ATOM 728 C C . GLN A 1 93 ? -20.237 -9.888 6.547 1.00 95.75 93 GLN A C 1
ATOM 730 O O . GLN A 1 93 ? -21.369 -9.430 6.655 1.00 95.75 93 GLN A O 1
ATOM 735 N N . ASP A 1 94 ? -19.580 -10.442 7.570 1.00 96.25 94 ASP A N 1
ATOM 736 C CA . ASP A 1 94 ? -20.121 -10.504 8.928 1.00 96.25 94 ASP A CA 1
ATOM 737 C C . ASP A 1 94 ? -19.785 -9.228 9.723 1.00 96.25 94 ASP A C 1
ATOM 739 O O . ASP A 1 94 ? -20.307 -9.025 10.818 1.00 96.25 94 ASP A O 1
ATOM 743 N N . VAL A 1 95 ? -18.899 -8.369 9.196 1.00 95.00 95 VAL A N 1
ATOM 744 C CA . VAL A 1 95 ? -18.518 -7.101 9.827 1.00 95.00 95 VAL A CA 1
ATOM 745 C C . VAL A 1 95 ? -19.667 -6.095 9.669 1.00 95.00 95 VAL A C 1
ATOM 747 O O . VAL A 1 95 ? -20.110 -5.865 8.540 1.00 95.00 95 VAL A O 1
ATOM 750 N N . PRO A 1 96 ? -20.153 -5.476 10.763 1.00 94.31 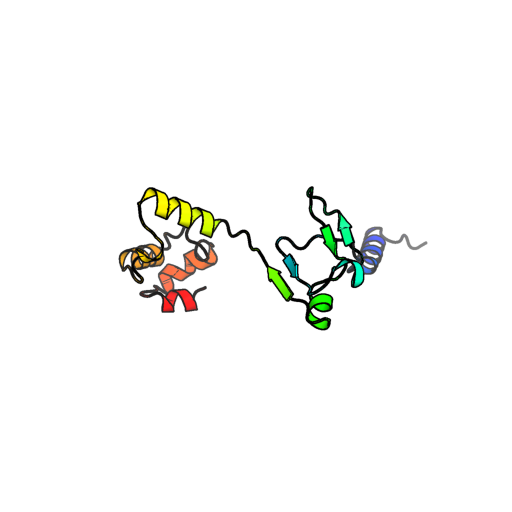96 PRO A N 1
ATOM 751 C CA . PRO A 1 96 ? -21.148 -4.414 10.680 1.00 94.31 96 PRO A CA 1
ATOM 752 C C . PRO A 1 96 ? -20.666 -3.267 9.791 1.00 94.31 96 PRO A C 1
ATOM 754 O O . PRO A 1 96 ? -19.500 -2.884 9.840 1.00 94.31 96 PRO A O 1
ATOM 757 N N . VAL A 1 97 ? -21.579 -2.698 9.001 1.00 92.00 97 VAL A N 1
ATOM 758 C CA . VAL A 1 97 ? -21.265 -1.552 8.128 1.00 92.00 97 VAL A CA 1
ATOM 759 C C . VAL A 1 97 ? -20.869 -0.324 8.952 1.00 92.00 97 VAL A C 1
ATOM 761 O O . VAL A 1 97 ? -20.014 0.445 8.536 1.00 92.00 97 VAL A O 1
ATOM 764 N N . GLU A 1 98 ? -21.481 -0.164 10.126 1.00 94.88 98 GLU A N 1
ATOM 765 C CA . GLU A 1 98 ? -21.323 0.986 11.011 1.00 94.88 98 GLU A CA 1
ATOM 766 C C . GLU A 1 98 ? -21.212 0.503 12.465 1.00 94.88 98 GLU A C 1
ATOM 768 O O . GLU A 1 98 ? -21.988 -0.356 12.895 1.00 94.88 98 GLU A O 1
ATOM 773 N N . ASP A 1 99 ? -20.279 1.071 13.232 1.00 96.38 99 ASP A N 1
ATOM 774 C CA . ASP A 1 99 ?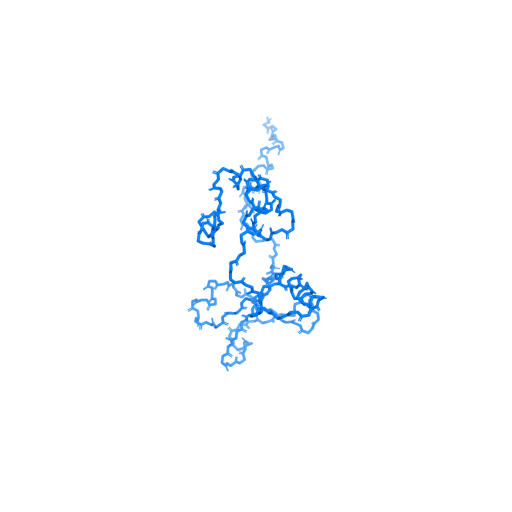 -20.147 0.838 14.675 1.00 96.38 99 ASP A CA 1
ATOM 775 C C . ASP A 1 99 ? -19.780 2.155 15.394 1.00 96.38 99 ASP A C 1
ATOM 777 O O . ASP A 1 99 ? -18.666 2.662 15.221 1.00 96.38 99 ASP A O 1
ATOM 781 N N . PRO A 1 100 ? -20.672 2.714 16.239 1.00 96.38 100 PRO A N 1
ATOM 782 C CA . PRO A 1 100 ? -20.396 3.924 17.014 1.00 96.38 100 PRO A CA 1
ATOM 783 C C . PRO A 1 100 ? -19.116 3.860 17.859 1.00 96.38 100 PRO A C 1
ATOM 785 O O . PRO A 1 100 ? -18.486 4.893 18.096 1.00 96.38 100 PRO A O 1
ATOM 788 N N . ALA A 1 101 ? -18.706 2.672 18.318 1.00 97.31 101 ALA A N 1
ATOM 789 C CA . ALA A 1 101 ? -17.482 2.504 19.095 1.00 97.31 101 ALA A CA 1
ATOM 790 C C . ALA A 1 101 ? -16.223 2.741 18.246 1.00 97.31 101 ALA A C 1
ATOM 792 O O . ALA A 1 101 ? -15.257 3.328 18.742 1.00 97.31 101 ALA A O 1
ATOM 793 N N . VAL A 1 102 ? -16.253 2.356 16.966 1.00 96.75 102 VAL A N 1
ATOM 794 C CA . VAL A 1 102 ? -15.167 2.614 16.009 1.00 96.75 102 VAL A CA 1
ATOM 795 C C . VAL A 1 102 ? -15.021 4.116 15.783 1.00 96.75 102 VAL A C 1
ATOM 797 O O . VAL A 1 102 ? -13.918 4.645 15.910 1.00 96.75 102 VAL A O 1
ATOM 800 N N . TYR A 1 103 ? -16.122 4.840 15.571 1.00 97.06 103 TYR A N 1
ATOM 801 C CA . TYR A 1 103 ? -16.075 6.302 15.453 1.00 97.06 103 TYR A CA 1
ATOM 802 C C . TYR A 1 103 ? -15.585 6.963 16.736 1.00 97.06 103 TYR A C 1
ATOM 804 O O . TYR A 1 103 ? -14.694 7.802 16.690 1.00 97.06 103 TYR A O 1
ATOM 812 N N . ALA A 1 104 ? -16.070 6.543 17.906 1.00 97.62 104 ALA A N 1
ATOM 813 C CA . ALA A 1 104 ? -15.612 7.095 19.179 1.00 97.62 104 ALA A CA 1
ATOM 814 C C . ALA A 1 104 ? -14.103 6.889 19.428 1.00 97.62 104 ALA A C 1
ATOM 816 O O . ALA A 1 104 ? -13.472 7.738 20.062 1.00 97.62 104 ALA A O 1
ATOM 817 N N . MET A 1 105 ? -13.526 5.781 18.953 1.00 97.94 105 MET A N 1
ATOM 818 C CA . MET A 1 105 ? -12.079 5.531 18.959 1.00 97.94 105 MET A CA 1
ATOM 819 C C . MET A 1 105 ? -11.356 6.487 17.996 1.00 97.94 105 MET A C 1
ATOM 821 O O . MET A 1 105 ? -10.402 7.162 18.386 1.00 97.94 105 MET A O 1
ATOM 825 N N . ILE A 1 106 ? -11.866 6.619 16.770 1.00 97.44 106 ILE A N 1
ATOM 826 C CA . ILE A 1 106 ? -11.305 7.499 15.740 1.00 97.44 106 ILE A CA 1
ATOM 827 C C . ILE A 1 106 ? -11.322 8.973 16.177 1.00 97.44 106 ILE A C 1
ATOM 829 O O . ILE A 1 106 ? -10.304 9.654 16.082 1.00 97.44 106 ILE A O 1
ATOM 833 N N . GLN A 1 107 ? -12.428 9.460 16.747 1.00 97.12 107 GLN A N 1
ATOM 834 C CA . GLN A 1 107 ? -12.565 10.832 17.259 1.00 97.12 107 GLN A CA 1
ATOM 835 C C . GLN A 1 107 ? -11.562 11.162 18.381 1.00 97.12 107 GLN A C 1
ATOM 837 O O . GLN A 1 107 ? -11.300 12.331 18.659 1.00 97.12 107 GLN A O 1
ATOM 842 N N . LYS A 1 108 ? -10.990 10.149 19.040 1.00 97.44 108 LYS A N 1
ATOM 843 C CA . LYS A 1 108 ? -9.934 10.307 20.054 1.00 97.44 108 LYS A CA 1
ATOM 844 C C . LYS A 1 108 ? -8.524 10.227 19.465 1.00 97.44 108 LYS A C 1
ATOM 846 O O . LYS A 1 108 ? -7.562 10.295 20.225 1.00 97.44 108 LYS A O 1
ATOM 851 N N . ALA A 1 109 ? -8.407 10.094 18.143 1.00 96.69 109 ALA A N 1
ATOM 852 C CA . ALA A 1 109 ? -7.170 9.811 17.425 1.00 96.69 109 ALA A CA 1
ATOM 853 C C . ALA A 1 109 ? -6.461 8.530 17.898 1.00 96.69 109 ALA A C 1
ATOM 855 O O . ALA A 1 109 ? -5.238 8.431 17.823 1.00 96.69 109 ALA A O 1
ATOM 856 N N . ASP A 1 110 ? -7.216 7.538 18.378 1.00 97.50 110 ASP A N 1
ATOM 857 C CA . ASP A 1 110 ? -6.676 6.221 18.722 1.00 97.50 110 ASP A CA 1
ATOM 858 C C . ASP A 1 110 ? -6.634 5.335 17.467 1.00 97.50 110 ASP A C 1
ATOM 860 O O . ASP A 1 110 ? -7.405 4.395 17.301 1.00 97.50 110 ASP A O 1
ATOM 864 N N . THR A 1 111 ? -5.795 5.730 16.506 1.00 96.56 111 THR A N 1
ATOM 865 C CA . THR A 1 111 ? -5.771 5.163 15.146 1.00 96.56 111 THR A CA 1
ATOM 866 C C . THR A 1 111 ? -4.433 4.539 14.761 1.00 96.56 111 THR A C 1
ATOM 868 O O . THR A 1 111 ? -4.166 4.298 13.583 1.00 96.56 111 THR A O 1
ATOM 871 N N . VAL A 1 112 ? -3.581 4.230 15.742 1.00 95.75 112 VAL A N 1
ATOM 872 C CA . VAL A 1 1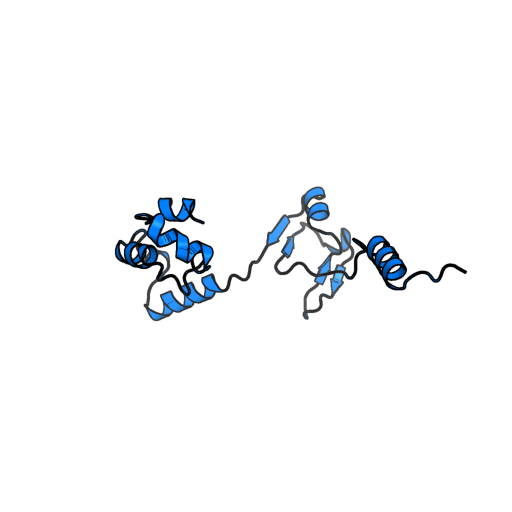12 ? -2.340 3.479 15.499 1.00 95.75 112 VAL A CA 1
ATOM 873 C C . VAL A 1 112 ? -2.689 2.101 14.930 1.00 95.75 112 VAL A C 1
ATOM 875 O O . VAL A 1 112 ? -3.481 1.360 15.509 1.00 95.75 112 VAL A O 1
ATOM 878 N N . GLY A 1 113 ? -2.112 1.754 13.778 1.00 93.00 113 GLY A N 1
ATOM 879 C CA . GLY A 1 113 ? -2.445 0.534 13.038 1.00 93.00 113 GLY A CA 1
ATOM 880 C C . GLY A 1 113 ? -3.775 0.557 12.266 1.00 93.00 113 GLY A C 1
ATOM 881 O O . GLY A 1 113 ? -4.135 -0.463 11.670 1.00 93.00 113 GLY A O 1
ATOM 882 N N . VAL A 1 114 ? -4.495 1.686 12.229 1.00 94.50 114 VAL A N 1
ATOM 883 C CA . VAL A 1 114 ? -5.696 1.858 11.396 1.00 94.50 114 VAL A CA 1
ATOM 884 C C . VAL A 1 114 ? -5.290 2.433 10.042 1.00 94.50 114 VAL A C 1
ATOM 886 O O . VAL A 1 114 ? -4.704 3.510 9.939 1.00 94.50 114 VAL A O 1
ATOM 889 N N . PHE A 1 115 ? -5.585 1.684 8.979 1.00 94.69 115 PHE A N 1
ATOM 890 C CA . PHE A 1 115 ? -5.142 2.012 7.625 1.00 94.69 115 PHE A CA 1
ATOM 891 C C . PHE A 1 115 ? -5.602 3.416 7.188 1.00 94.69 115 PHE A C 1
ATOM 893 O O . PHE A 1 115 ? -6.728 3.813 7.462 1.00 94.69 115 PHE A O 1
ATOM 900 N N . GLN A 1 116 ? -4.718 4.146 6.496 1.00 93.81 116 GLN A N 1
ATOM 901 C CA . GLN A 1 116 ? -4.888 5.519 5.977 1.00 93.81 116 GLN A CA 1
ATOM 902 C C . GLN A 1 116 ? -4.985 6.658 7.010 1.00 93.81 116 GLN A C 1
ATOM 904 O O . GLN A 1 116 ? -4.501 7.750 6.714 1.00 93.81 116 GLN A O 1
ATOM 909 N N . ILE A 1 117 ? -5.481 6.420 8.227 1.00 95.19 117 ILE A N 1
ATOM 910 C CA . ILE A 1 117 ? -5.709 7.474 9.242 1.00 95.19 117 ILE A CA 1
ATOM 911 C C . ILE A 1 117 ? -4.748 7.431 10.447 1.00 95.19 117 ILE A C 1
ATOM 913 O O . ILE A 1 117 ? -5.006 8.021 11.493 1.00 95.19 117 ILE A O 1
ATOM 917 N N . GLU A 1 118 ? -3.602 6.767 10.298 1.00 95.56 118 GLU A N 1
ATOM 918 C CA . GLU A 1 118 ? -2.555 6.645 11.330 1.00 95.56 118 GLU A CA 1
ATOM 919 C C . GLU A 1 118 ? -1.531 7.799 11.320 1.00 95.56 118 GLU A C 1
ATOM 921 O O . GLU A 1 118 ? -0.797 8.014 12.285 1.00 95.56 118 GLU A O 1
ATOM 926 N N . SER A 1 119 ? -1.416 8.553 10.221 1.00 94.81 119 SER A N 1
ATOM 927 C CA . SER A 1 119 ? -0.362 9.572 10.116 1.00 94.81 119 SER A CA 1
ATOM 928 C C . SER A 1 119 ? -0.540 10.689 11.153 1.00 94.81 119 SER A C 1
ATOM 930 O O . SER A 1 119 ? -1.659 11.037 11.517 1.00 94.81 119 SER A O 1
ATOM 932 N N . ARG A 1 120 ? 0.556 11.340 11.573 1.00 94.81 120 ARG A N 1
ATOM 933 C CA . ARG A 1 120 ? 0.492 12.471 12.526 1.00 94.81 120 ARG A CA 1
ATOM 934 C C . ARG A 1 120 ? -0.456 13.588 12.082 1.00 94.81 120 ARG A C 1
ATOM 936 O O . ARG A 1 120 ? -1.109 14.195 12.925 1.00 94.81 120 ARG A O 1
ATOM 943 N N . ALA A 1 121 ? -0.500 13.873 10.779 1.00 93.38 121 ALA A N 1
ATOM 944 C CA . ALA A 1 121 ? -1.403 14.875 10.226 1.00 93.38 121 ALA A CA 1
ATOM 945 C C . ALA A 1 121 ? -2.864 14.445 10.418 1.00 93.38 121 ALA A C 1
ATOM 947 O O . ALA A 1 121 ? -3.646 15.220 10.964 1.00 93.38 121 ALA A O 1
ATOM 948 N N . GLN A 1 122 ? -3.182 13.191 10.081 1.00 94.31 122 GLN A N 1
ATOM 949 C CA . GLN A 1 122 ? -4.521 12.622 10.252 1.00 94.31 122 GLN A CA 1
ATOM 950 C C . GLN A 1 122 ? -4.924 12.559 11.732 1.00 94.31 122 GLN A C 1
ATOM 952 O O . GLN A 1 122 ? -5.912 13.170 12.125 1.00 94.31 122 GLN A O 1
ATOM 957 N N . MET A 1 123 ? -4.085 11.990 12.604 1.00 95.69 123 MET A N 1
ATOM 958 C CA . MET A 1 123 ? -4.316 11.955 14.059 1.00 95.69 123 MET A CA 1
ATOM 959 C C . MET A 1 123 ? -4.561 13.338 14.685 1.00 95.69 123 MET A C 1
ATOM 961 O O . MET A 1 123 ? -5.253 13.452 15.691 1.00 95.69 123 MET A O 1
ATOM 965 N N . SER A 1 124 ? -4.012 14.412 14.108 1.00 95.00 124 SER A N 1
ATOM 966 C CA . SER A 1 124 ? -4.261 15.778 14.587 1.00 95.00 124 SER A CA 1
ATOM 967 C C . SER A 1 124 ? -5.605 16.365 14.133 1.00 95.00 124 SER A C 1
ATOM 969 O O . SER A 1 124 ? -6.099 17.312 14.753 1.00 95.00 124 SER A O 1
ATOM 971 N N . MET A 1 125 ? -6.177 15.831 13.050 1.00 95.06 125 MET A N 1
ATOM 972 C CA . MET A 1 125 ? -7.418 16.296 12.433 1.00 95.06 125 MET A CA 1
ATOM 973 C C . MET A 1 125 ? -8.642 15.518 12.915 1.00 95.06 125 MET A C 1
ATOM 975 O O . MET A 1 125 ? -9.655 16.164 13.186 1.00 95.06 125 MET A O 1
ATOM 979 N N . LEU A 1 126 ? -8.536 14.203 13.142 1.00 95.81 126 LEU A N 1
ATOM 980 C CA . LEU A 1 126 ? -9.665 13.358 13.571 1.00 95.81 126 LEU A CA 1
ATOM 981 C C . LEU A 1 126 ? -10.434 13.925 14.790 1.00 95.81 126 LEU A C 1
ATOM 983 O O . LEU A 1 126 ? -11.666 13.972 14.743 1.00 95.81 126 LEU A O 1
ATOM 987 N N . PRO A 1 127 ? -9.787 14.457 15.858 1.00 95.94 127 PRO A N 1
ATOM 988 C CA . PRO A 1 127 ? -10.515 15.029 16.998 1.00 95.94 127 PRO A CA 1
ATOM 989 C C . PRO A 1 127 ? -11.209 16.364 16.705 1.00 95.94 127 PRO A C 1
ATOM 991 O O . PRO A 1 127 ? -12.060 16.800 17.482 1.00 95.94 127 PRO A O 1
ATOM 994 N N . ARG A 1 128 ? -10.827 17.041 15.616 1.00 95.25 128 ARG A N 1
ATOM 995 C CA . ARG A 1 128 ? -11.422 18.307 15.165 1.00 95.25 128 ARG A CA 1
ATOM 996 C C . ARG A 1 128 ? -12.596 18.063 14.226 1.00 95.25 128 ARG A C 1
ATOM 998 O O . ARG A 1 128 ? -13.606 18.743 14.357 1.00 95.25 128 ARG A O 1
ATOM 1005 N N . LEU A 1 129 ? -12.439 17.120 13.296 1.00 95.00 129 LEU A N 1
ATOM 1006 C CA . LEU A 1 129 ? -13.455 16.767 12.304 1.00 95.00 129 LEU A CA 1
ATOM 1007 C C . LEU A 1 129 ? -14.569 15.918 12.909 1.00 95.00 129 LEU A C 1
ATOM 1009 O O . LEU A 1 129 ? -15.726 16.091 12.549 1.00 95.00 129 LEU A O 1
ATOM 1013 N N . ARG A 1 130 ? -14.218 15.070 13.879 1.00 96.31 130 ARG A N 1
ATOM 1014 C CA . ARG A 1 130 ? -15.135 14.205 14.619 1.00 96.31 130 ARG A CA 1
ATOM 1015 C C . ARG A 1 130 ? -16.082 13.402 13.708 1.00 96.31 130 ARG A C 1
ATOM 1017 O O . ARG A 1 130 ? -17.291 13.572 13.828 1.00 96.31 130 ARG A O 1
ATOM 1024 N N . PRO A 1 131 ? -15.564 12.516 12.839 1.00 96.12 131 PRO A N 1
ATOM 1025 C CA . PRO A 1 131 ? -16.408 11.711 11.957 1.00 96.12 131 PRO A CA 1
ATOM 1026 C C . PRO A 1 131 ? -17.398 10.859 12.765 1.00 96.12 131 PRO A C 1
ATOM 1028 O O . PRO A 1 131 ? -17.014 10.253 13.772 1.00 96.12 131 PRO A O 1
ATOM 1031 N N . GLU A 1 132 ? -18.663 10.822 12.349 1.00 95.56 132 GLU A N 1
ATOM 1032 C CA . GLU A 1 132 ? -19.748 10.081 13.022 1.00 95.56 132 GLU A CA 1
ATOM 1033 C C . GLU A 1 132 ? -20.301 8.928 12.173 1.00 95.56 132 GLU A C 1
ATOM 1035 O O . GLU A 1 132 ? -21.100 8.128 12.659 1.00 95.56 132 GLU A O 1
ATOM 1040 N N . ASN A 1 133 ? -19.887 8.843 10.910 1.00 95.19 133 ASN A N 1
ATOM 1041 C CA . ASN A 1 133 ? -20.297 7.821 9.954 1.00 95.19 133 ASN A CA 1
ATOM 1042 C C . ASN A 1 133 ? -19.200 7.600 8.895 1.00 95.19 133 ASN A C 1
ATOM 1044 O O . ASN A 1 133 ? -18.213 8.341 8.830 1.00 95.19 133 ASN A O 1
ATOM 1048 N N . PHE A 1 134 ? -19.381 6.596 8.033 1.00 94.56 134 PHE A N 1
ATOM 1049 C CA . PHE A 1 134 ? -18.390 6.260 7.012 1.00 94.56 134 PHE A CA 1
ATOM 1050 C C . PHE A 1 134 ? -18.163 7.386 5.992 1.00 94.56 134 PHE A C 1
ATOM 1052 O O . PHE A 1 134 ? -17.042 7.582 5.527 1.00 94.56 134 PHE A O 1
ATOM 1059 N N . TYR A 1 135 ? -19.203 8.150 5.651 1.00 95.19 135 TYR A N 1
ATOM 1060 C CA . TYR A 1 135 ? -19.098 9.235 4.675 1.00 95.19 135 TYR A CA 1
ATOM 1061 C C . TYR A 1 135 ? -18.190 10.371 5.168 1.00 95.19 135 TYR A C 1
ATOM 1063 O O . TYR A 1 135 ? -17.412 10.910 4.382 1.00 95.19 135 TYR A O 1
ATOM 1071 N N . ASP A 1 136 ? -18.211 10.672 6.467 1.00 94.94 136 ASP A N 1
ATOM 1072 C CA . ASP A 1 136 ? -17.303 11.659 7.059 1.00 94.94 136 ASP A CA 1
ATOM 1073 C C . ASP A 1 136 ? -15.833 11.221 6.925 1.00 94.94 136 ASP A C 1
ATOM 1075 O O . ASP A 1 136 ? -14.975 12.036 6.587 1.00 94.94 136 ASP A O 1
ATOM 1079 N N . LEU A 1 137 ? -15.543 9.924 7.112 1.00 92.69 137 LEU A N 1
ATOM 1080 C CA . LEU A 1 137 ? -14.196 9.366 6.922 1.00 92.69 137 LEU A CA 1
ATOM 1081 C C . LEU A 1 137 ? -13.740 9.424 5.461 1.00 92.69 137 LEU A C 1
ATOM 1083 O O . LEU A 1 137 ? -12.568 9.674 5.197 1.00 92.69 137 LEU A O 1
ATOM 1087 N N . VAL A 1 138 ? -14.650 9.210 4.507 1.00 92.69 138 VAL A N 1
ATOM 1088 C CA . VAL A 1 138 ? -14.340 9.313 3.070 1.00 92.69 138 VAL A CA 1
ATOM 1089 C C . VAL A 1 138 ? -13.944 10.737 2.677 1.00 92.69 138 VAL A C 1
AT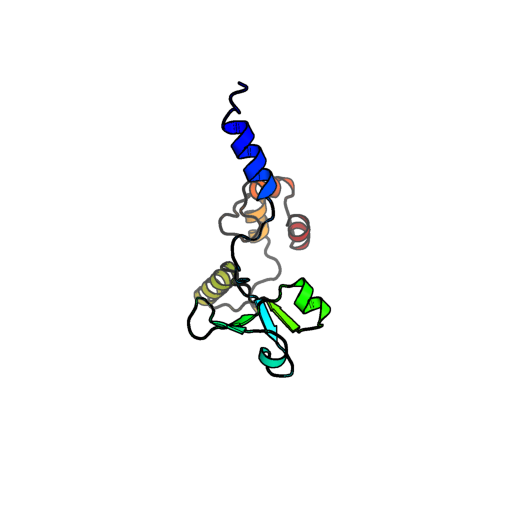OM 1091 O O . VAL A 1 138 ? -13.142 10.909 1.768 1.00 92.69 138 VAL A O 1
ATOM 1094 N N . ILE A 1 139 ? -14.488 11.761 3.338 1.00 90.12 139 ILE A N 1
ATOM 1095 C CA . ILE A 1 139 ? -14.097 13.158 3.094 1.00 90.12 139 ILE A CA 1
ATOM 1096 C C . ILE A 1 139 ? -12.694 13.455 3.651 1.00 90.12 139 ILE A C 1
ATOM 1098 O O . ILE A 1 139 ? -11.989 14.313 3.122 1.00 90.12 139 ILE A O 1
ATOM 1102 N N . GLU A 1 140 ? -12.303 12.783 4.733 1.00 83.81 140 GLU A N 1
ATOM 1103 C CA . GLU A 1 140 ? -11.043 13.021 5.446 1.00 83.81 140 GLU A CA 1
ATOM 1104 C C . GLU A 1 140 ? -9.813 12.354 4.798 1.00 83.81 140 GLU A C 1
ATOM 1106 O O . GLU A 1 140 ? -8.686 12.845 4.958 1.00 83.81 140 GLU A O 1
ATOM 1111 N N . VAL A 1 141 ? -10.018 11.246 4.079 1.00 81.94 141 VAL A N 1
ATOM 1112 C CA . VAL A 1 141 ? -8.963 10.431 3.447 1.00 81.94 141 VAL A CA 1
ATOM 1113 C C . VAL A 1 141 ? -8.763 10.794 1.980 1.00 81.94 141 VAL A C 1
ATOM 1115 O O . VAL A 1 141 ? -7.583 10.994 1.604 1.00 81.94 141 VAL A O 1
#